Protein AF-A0A1T3W5V3-F1 (afdb_monomer_lite)

Sequence (81 aa):
TGAIYEAWGTLGFERGALGLPTSGEIQEPLWIKQNFQHGTLNFDRETGAVTRVIDGVPLELPRPDQSPVQLERFTPISNQA

Foldseek 3Di:
DDLQVVVCVVQPHLVGPQHHWPDDWDDDPQWIWTHGPFWIWIQGNVVRWIWTAGPNDIDIDDDPVPPPPCVDDPPPPDDDD

Radius of gyration: 17.58 Å; chains: 1; bounding box: 51×38×38 Å

Organism: NCBI:txid1801

Structure (mmCIF, N/CA/C/O backbone):
data_AF-A0A1T3W5V3-F1
#
_entry.id   AF-A0A1T3W5V3-F1
#
loop_
_atom_site.group_PDB
_atom_site.id
_atom_site.type_symbol
_atom_site.label_atom_id
_atom_site.label_alt_id
_atom_site.label_comp_id
_atom_site.label_asym_id
_atom_site.label_entity_id
_atom_site.label_seq_id
_atom_site.pdbx_PDB_ins_code
_atom_site.Cartn_x
_atom_site.Cartn_y
_atom_site.Cartn_z
_atom_site.occupancy
_atom_site.B_iso_or_equiv
_atom_site.auth_seq_id
_atom_site.auth_comp_id
_atom_site.auth_asym_id
_atom_site.auth_atom_id
_atom_site.pdbx_PDB_model_num
ATOM 1 N N . THR A 1 1 ? 0.118 -14.329 11.649 1.00 59.97 1 THR A N 1
ATOM 2 C CA . THR A 1 1 ? 0.526 -13.638 10.405 1.00 59.97 1 THR A CA 1
ATOM 3 C C . THR A 1 1 ? -0.312 -12.384 10.256 1.00 59.97 1 THR A C 1
ATOM 5 O O . THR A 1 1 ? -1.388 -12.347 10.837 1.00 59.97 1 THR A O 1
ATOM 8 N N . GLY A 1 2 ? 0.211 -11.333 9.614 1.00 88.25 2 GLY A N 1
ATOM 9 C CA . GLY A 1 2 ? -0.485 -10.046 9.447 1.00 88.25 2 GLY A CA 1
ATOM 10 C C . GLY A 1 2 ? -1.158 -9.913 8.077 1.00 88.25 2 GLY A C 1
ATOM 11 O O . GLY A 1 2 ? -0.731 -10.566 7.125 1.00 88.25 2 GLY A O 1
ATOM 12 N N . ALA A 1 3 ? -2.166 -9.040 7.970 1.00 92.50 3 ALA A N 1
ATOM 13 C CA . ALA A 1 3 ? -2.971 -8.856 6.755 1.00 92.50 3 ALA A CA 1
ATOM 14 C C . ALA A 1 3 ? -2.131 -8.505 5.510 1.00 92.50 3 ALA A C 1
ATOM 16 O O . ALA A 1 3 ? -2.419 -8.973 4.410 1.00 92.50 3 ALA A O 1
ATOM 17 N N . ILE A 1 4 ? -1.052 -7.730 5.678 1.00 9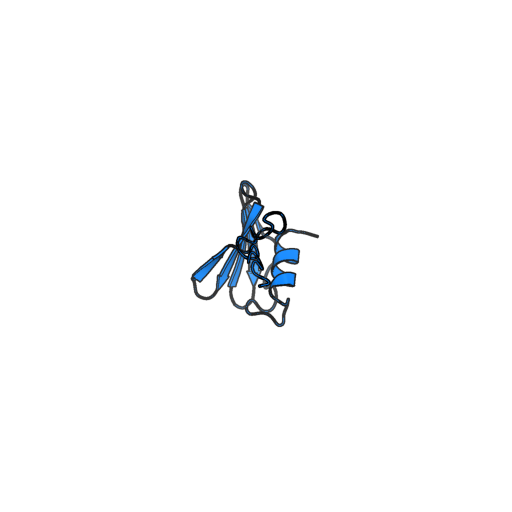6.06 4 ILE A N 1
ATOM 18 C CA . ILE A 1 4 ? -0.128 -7.389 4.586 1.00 96.06 4 ILE A CA 1
ATOM 19 C C . ILE A 1 4 ? 0.635 -8.623 4.092 1.00 96.06 4 ILE A C 1
ATOM 21 O O . ILE A 1 4 ? 0.769 -8.814 2.885 1.00 96.06 4 ILE A O 1
ATOM 25 N N . TYR A 1 5 ? 1.116 -9.475 5.001 1.00 95.50 5 TYR A N 1
ATOM 26 C CA . TYR A 1 5 ? 1.838 -10.695 4.634 1.00 95.50 5 TYR A CA 1
ATOM 27 C C . TYR A 1 5 ? 0.935 -11.679 3.881 1.00 95.50 5 TYR A C 1
ATOM 29 O O . TYR A 1 5 ? 1.344 -12.261 2.878 1.00 95.50 5 TYR A O 1
ATOM 37 N N . GLU A 1 6 ? -0.310 -11.834 4.333 1.00 94.44 6 GLU A N 1
ATOM 38 C CA . GLU A 1 6 ? -1.303 -12.688 3.675 1.00 94.44 6 GLU A CA 1
ATOM 39 C C . GLU A 1 6 ? -1.640 -12.166 2.275 1.00 94.44 6 GLU A C 1
ATOM 41 O O . GLU A 1 6 ? -1.578 -12.921 1.303 1.00 94.44 6 GLU A O 1
ATOM 46 N N . ALA A 1 7 ? -1.883 -10.859 2.146 1.00 95.12 7 ALA A N 1
ATOM 47 C CA . ALA A 1 7 ? -2.073 -10.202 0.859 1.00 95.12 7 ALA A CA 1
ATOM 48 C C . ALA A 1 7 ? -0.870 -10.394 -0.078 1.00 95.12 7 ALA A C 1
ATOM 50 O O . ALA A 1 7 ? -1.045 -10.775 -1.236 1.00 95.12 7 ALA A O 1
ATOM 51 N N . TRP A 1 8 ? 0.356 -10.197 0.412 1.00 96.94 8 TRP A N 1
ATOM 52 C CA . TRP A 1 8 ? 1.573 -10.422 -0.371 1.00 96.94 8 TRP A CA 1
ATOM 53 C C . TRP A 1 8 ? 1.690 -11.875 -0.855 1.00 96.94 8 TRP A C 1
ATOM 55 O O . TRP A 1 8 ? 2.071 -12.111 -2.004 1.00 96.94 8 TRP A O 1
ATOM 65 N N . GLY A 1 9 ? 1.263 -12.841 -0.038 1.00 95.50 9 GLY A N 1
ATOM 66 C CA . GLY A 1 9 ? 1.176 -14.246 -0.430 1.00 95.50 9 GLY A CA 1
ATOM 67 C C . GLY A 1 9 ? 0.210 -14.499 -1.584 1.00 95.50 9 GLY A C 1
ATOM 68 O O . GLY A 1 9 ? 0.578 -15.168 -2.550 1.00 95.50 9 GLY A O 1
ATOM 69 N N . THR A 1 10 ? -0.983 -13.895 -1.557 1.00 94.19 10 THR A N 1
ATOM 70 C CA . THR A 1 10 ? -1.939 -13.998 -2.682 1.00 94.19 10 THR A CA 1
ATOM 71 C C . THR A 1 10 ? -1.418 -13.363 -3.974 1.00 94.19 10 THR A C 1
ATOM 73 O O . THR A 1 10 ? -1.816 -13.760 -5.067 1.00 94.19 10 THR A O 1
ATOM 76 N N . LEU A 1 11 ? -0.494 -12.404 -3.859 1.00 95.56 11 LEU A N 1
ATOM 77 C CA . LEU A 1 11 ? 0.140 -11.718 -4.984 1.00 95.56 11 LEU A CA 1
ATOM 78 C C . LEU A 1 11 ? 1.396 -12.430 -5.513 1.00 95.56 11 LEU A C 1
ATOM 80 O O . LEU A 1 11 ? 2.003 -11.938 -6.465 1.00 95.56 11 LEU A O 1
ATOM 84 N N . GLY A 1 12 ? 1.777 -13.576 -4.940 1.00 96.88 12 GLY A N 1
ATOM 85 C CA . GLY A 1 12 ? 2.900 -14.391 -5.409 1.00 96.88 12 GLY A CA 1
ATOM 86 C C . GLY A 1 12 ? 4.245 -14.108 -4.733 1.00 96.88 12 GLY A C 1
ATOM 87 O O . GLY A 1 12 ? 5.281 -14.462 -5.300 1.00 96.88 12 GLY A O 1
ATOM 88 N N . PHE A 1 13 ? 4.248 -13.499 -3.542 1.00 97.44 13 PHE A N 1
ATOM 89 C CA . PHE A 1 13 ? 5.456 -13.204 -2.758 1.00 97.44 13 PHE A CA 1
ATOM 90 C C . PHE A 1 13 ? 6.531 -12.454 -3.573 1.00 97.44 13 PHE A C 1
ATOM 92 O O . PHE A 1 13 ? 6.200 -11.578 -4.376 1.00 97.44 13 PHE A O 1
ATOM 99 N N . GLU A 1 14 ? 7.821 -12.773 -3.391 1.00 97.25 14 GLU A N 1
ATOM 100 C CA . GLU A 1 14 ? 8.924 -12.102 -4.091 1.00 97.25 14 GLU A CA 1
ATOM 101 C C . GLU A 1 14 ? 8.908 -12.287 -5.612 1.00 97.25 14 GLU A C 1
ATOM 103 O O . GLU A 1 14 ? 9.554 -11.533 -6.335 1.00 97.25 14 GLU A O 1
ATOM 108 N N . ARG A 1 15 ? 8.165 -13.283 -6.104 1.00 97.38 15 ARG A N 1
ATOM 109 C CA . ARG A 1 15 ? 7.989 -13.554 -7.536 1.00 97.38 15 ARG A CA 1
ATOM 110 C C . ARG A 1 15 ? 6.848 -12.736 -8.146 1.00 97.38 15 ARG A C 1
ATOM 112 O O . ARG A 1 15 ? 6.672 -12.760 -9.363 1.00 97.38 15 ARG A O 1
ATOM 119 N N . GLY A 1 16 ? 6.053 -12.071 -7.309 1.00 96.38 16 GLY A N 1
ATOM 120 C CA . GLY A 1 16 ? 4.925 -11.238 -7.696 1.00 96.38 16 GLY A CA 1
ATOM 121 C C . GLY A 1 16 ? 5.326 -9.829 -8.124 1.00 96.38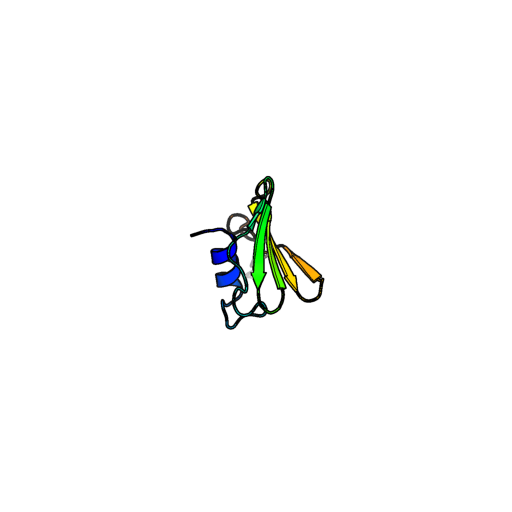 16 GLY A C 1
ATOM 122 O O . GLY A 1 16 ? 6.466 -9.400 -7.968 1.00 96.38 16 GLY A O 1
ATOM 123 N N . ALA A 1 17 ? 4.344 -9.065 -8.605 1.00 96.75 17 ALA A N 1
ATOM 124 C CA . ALA A 1 17 ? 4.556 -7.720 -9.147 1.00 96.75 17 ALA A CA 1
ATOM 125 C C . ALA A 1 17 ? 5.125 -6.700 -8.138 1.00 96.75 17 ALA A C 1
ATOM 127 O O . ALA A 1 17 ? 5.649 -5.674 -8.550 1.00 96.75 17 ALA A O 1
ATOM 128 N N . LEU A 1 18 ? 5.021 -6.960 -6.829 1.00 98.00 18 LEU A N 1
ATOM 129 C CA . LEU A 1 18 ? 5.586 -6.094 -5.788 1.00 98.00 18 LEU A CA 1
ATOM 130 C C . LEU A 1 18 ? 7.095 -6.306 -5.575 1.00 98.00 18 LEU A C 1
ATOM 132 O O . LEU A 1 18 ? 7.781 -5.366 -5.173 1.00 98.00 18 LEU A O 1
ATOM 136 N N . GLY A 1 19 ? 7.611 -7.511 -5.840 1.00 98.12 19 GLY A N 1
ATOM 137 C CA . GLY A 1 19 ? 8.967 -7.917 -5.467 1.00 98.12 19 GLY A CA 1
ATOM 138 C C . GLY A 1 19 ? 9.141 -8.125 -3.956 1.00 98.12 19 GLY A C 1
ATOM 139 O O . GLY A 1 19 ? 8.200 -8.485 -3.242 1.00 98.12 19 GLY A O 1
ATOM 140 N N . LEU A 1 20 ? 10.366 -7.919 -3.470 1.00 98.31 20 LEU A N 1
ATOM 141 C CA . LEU A 1 20 ? 10.736 -8.058 -2.058 1.00 98.31 20 LEU A CA 1
ATOM 142 C C . LEU A 1 20 ? 10.281 -6.854 -1.211 1.00 98.31 20 LEU A C 1
ATOM 144 O O . LEU A 1 20 ? 10.232 -5.729 -1.722 1.00 98.31 20 LEU A O 1
ATOM 148 N N . PRO A 1 21 ? 10.009 -7.047 0.093 1.00 98.19 21 PRO A N 1
ATOM 149 C CA . PRO A 1 21 ? 9.804 -5.938 1.016 1.00 98.19 21 PRO A CA 1
ATOM 150 C C . PRO A 1 21 ? 11.095 -5.124 1.173 1.00 98.19 21 PRO A C 1
ATOM 152 O O . PRO A 1 21 ? 12.184 -5.672 1.339 1.00 98.19 21 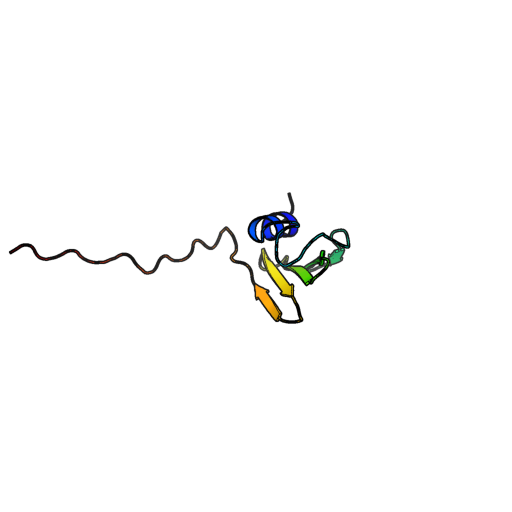PRO A O 1
ATOM 155 N N . THR A 1 22 ? 10.968 -3.800 1.144 1.00 98.50 22 THR A N 1
ATOM 156 C CA . THR A 1 22 ? 12.072 -2.846 1.357 1.00 98.50 22 THR A CA 1
ATOM 157 C C . THR A 1 22 ? 12.011 -2.190 2.735 1.00 98.50 22 THR A C 1
ATOM 159 O O . THR A 1 22 ? 12.946 -1.503 3.141 1.00 98.50 22 THR A O 1
ATOM 162 N N . SER A 1 23 ? 10.930 -2.427 3.483 1.00 97.88 23 SER A N 1
ATOM 163 C CA . SER A 1 23 ? 10.766 -2.016 4.875 1.00 97.88 23 SER A CA 1
ATOM 164 C C . SER A 1 23 ? 10.033 -3.083 5.690 1.00 97.88 23 SER A C 1
ATOM 166 O O . SER A 1 23 ? 9.378 -3.974 5.144 1.00 97.88 23 SER A O 1
ATOM 168 N N . GLY A 1 24 ? 10.078 -2.954 7.017 1.00 96.81 24 GLY A N 1
ATOM 169 C CA . GLY A 1 24 ? 9.070 -3.571 7.880 1.00 96.81 24 GLY A CA 1
ATOM 170 C C . GLY A 1 24 ? 7.692 -2.916 7.710 1.00 96.81 24 GLY A C 1
ATOM 171 O O . GLY A 1 24 ? 7.537 -1.957 6.943 1.00 96.81 24 GLY A O 1
ATOM 172 N N . GLU A 1 25 ? 6.704 -3.428 8.442 1.00 96.94 25 GLU A N 1
ATOM 173 C CA . GLU A 1 25 ? 5.400 -2.779 8.588 1.00 96.94 25 GLU A CA 1
ATOM 174 C C . GLU A 1 25 ? 5.546 -1.468 9.376 1.00 96.94 25 GLU A C 1
ATOM 176 O O . GLU A 1 25 ? 6.127 -1.426 10.462 1.00 96.94 25 GLU A O 1
ATOM 181 N N . ILE A 1 26 ? 5.005 -0.394 8.817 1.00 97.69 26 ILE A N 1
ATOM 182 C CA . ILE A 1 26 ? 4.918 0.934 9.410 1.00 97.69 26 ILE A CA 1
ATOM 183 C C . ILE A 1 26 ? 3.519 1.059 10.004 1.00 97.69 26 ILE A C 1
ATOM 185 O O . ILE A 1 26 ? 2.520 0.942 9.290 1.00 97.69 26 ILE A O 1
ATOM 189 N N . GLN A 1 27 ? 3.465 1.250 11.319 1.00 97.06 27 GLN A N 1
ATOM 190 C CA . GLN A 1 27 ? 2.227 1.294 12.088 1.00 97.06 27 GLN A CA 1
ATOM 191 C C . GLN A 1 27 ? 1.716 2.732 12.188 1.00 97.06 27 GLN A C 1
ATOM 193 O O . GLN A 1 27 ? 2.334 3.555 12.857 1.00 97.06 27 GLN A O 1
ATOM 198 N N . GLU A 1 28 ? 0.563 3.004 11.586 1.00 95.25 28 GLU A N 1
ATOM 199 C CA . GLU A 1 28 ? -0.171 4.262 11.724 1.00 95.25 28 GLU A CA 1
ATOM 200 C C . GLU A 1 28 ? -1.471 4.025 12.519 1.00 95.25 28 GLU A C 1
ATOM 202 O O . GLU A 1 28 ? -1.911 2.879 12.676 1.00 95.25 28 GLU A O 1
ATOM 20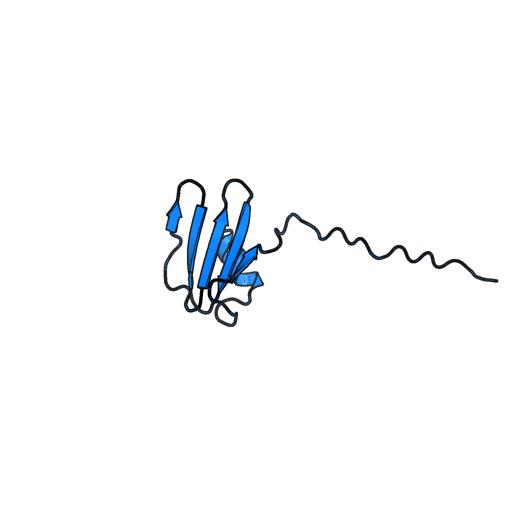7 N N . PRO A 1 29 ? -2.123 5.077 13.048 1.00 96.19 29 PRO A N 1
ATOM 208 C CA . PRO A 1 29 ? -3.341 4.910 13.843 1.00 96.19 29 PRO A CA 1
ATOM 209 C C . PRO A 1 29 ? -4.464 4.173 13.101 1.00 96.19 29 PRO A C 1
ATOM 211 O O . PRO A 1 29 ? -5.070 3.259 13.663 1.00 96.19 29 PRO A O 1
ATOM 214 N N . LEU A 1 30 ? -4.703 4.541 11.838 1.00 95.69 30 LEU A N 1
ATOM 215 C CA . LEU A 1 30 ? -5.784 3.997 11.006 1.00 95.69 30 LEU A CA 1
ATOM 216 C C . LEU A 1 30 ? -5.297 2.996 9.948 1.00 95.69 30 LEU A C 1
ATOM 218 O O . LEU A 1 30 ? -6.100 2.247 9.403 1.00 95.69 30 LEU A O 1
ATOM 222 N N . TRP A 1 31 ? -3.992 2.946 9.672 1.00 96.56 31 TRP A N 1
ATOM 223 C CA . TRP A 1 31 ? -3.443 2.144 8.579 1.00 96.56 31 TRP A CA 1
ATOM 224 C C . TRP A 1 31 ? -2.196 1.386 9.024 1.00 96.56 31 TRP A C 1
ATOM 226 O O . TRP A 1 31 ? -1.513 1.758 9.974 1.00 96.56 31 TRP A O 1
ATOM 236 N N . ILE A 1 32 ? -1.869 0.320 8.311 1.00 97.69 32 ILE A N 1
ATOM 237 C CA . ILE A 1 32 ? -0.550 -0.309 8.353 1.00 97.69 32 ILE A CA 1
ATOM 238 C C . ILE A 1 32 ? -0.012 -0.275 6.933 1.00 97.69 32 ILE A C 1
ATOM 240 O O . ILE A 1 32 ? -0.726 -0.629 5.999 1.00 97.69 32 ILE A O 1
ATOM 244 N N . LYS A 1 33 ? 1.233 0.152 6.749 1.00 97.75 33 LYS A N 1
ATOM 245 C CA . LYS A 1 33 ? 1.854 0.251 5.425 1.00 97.75 33 LYS A CA 1
ATOM 246 C C . LYS A 1 33 ? 3.136 -0.559 5.364 1.00 97.75 33 LYS A C 1
ATOM 248 O O . LYS A 1 33 ? 3.931 -0.520 6.293 1.00 97.75 33 LYS A O 1
ATOM 253 N N . GLN A 1 34 ? 3.398 -1.218 4.243 1.00 98.50 34 GLN A N 1
ATOM 254 C CA . GLN A 1 34 ? 4.706 -1.803 3.954 1.00 98.50 34 GLN A CA 1
ATOM 255 C C . GLN A 1 34 ? 5.163 -1.428 2.546 1.00 98.50 34 GLN A C 1
ATOM 257 O O . GLN A 1 34 ? 4.373 -1.447 1.597 1.00 98.50 34 GLN A O 1
ATOM 262 N N . ASN A 1 35 ? 6.444 -1.078 2.419 1.00 98.44 35 ASN A N 1
ATOM 263 C CA . ASN A 1 35 ? 7.062 -0.773 1.136 1.00 98.44 35 ASN A CA 1
ATOM 264 C C . ASN A 1 35 ? 7.684 -2.033 0.529 1.00 98.44 35 ASN A C 1
ATOM 266 O O . ASN A 1 35 ? 8.277 -2.855 1.231 1.00 98.44 35 ASN A O 1
ATOM 270 N N . PHE A 1 36 ? 7.569 -2.144 -0.788 1.00 98.62 36 PHE A N 1
ATOM 271 C CA . PHE A 1 36 ? 8.146 -3.193 -1.617 1.00 98.62 36 PHE A CA 1
ATOM 272 C C . PHE A 1 36 ? 8.964 -2.563 -2.748 1.00 98.62 36 PHE A C 1
ATOM 274 O O . PHE A 1 36 ? 8.893 -1.355 -2.977 1.00 98.62 36 PHE A O 1
ATOM 281 N N . GLN A 1 37 ? 9.747 -3.371 -3.463 1.00 98.38 37 GLN A N 1
ATOM 282 C CA . GLN A 1 37 ? 10.608 -2.899 -4.557 1.00 98.38 37 GLN A CA 1
ATOM 283 C C . GLN A 1 37 ? 9.849 -2.115 -5.635 1.00 98.38 37 GLN A C 1
ATOM 285 O O . GLN A 1 37 ? 10.387 -1.152 -6.176 1.00 98.38 37 GLN A O 1
ATOM 290 N N . HIS A 1 38 ? 8.610 -2.509 -5.929 1.00 98.00 38 HIS A N 1
ATOM 291 C CA . HIS A 1 38 ? 7.819 -1.933 -7.021 1.00 98.00 38 HIS A CA 1
ATOM 292 C C . HIS A 1 38 ? 6.499 -1.305 -6.559 1.00 98.00 38 HIS A C 1
ATOM 294 O O . HIS A 1 38 ? 5.643 -0.976 -7.377 1.00 98.00 38 HIS A O 1
ATOM 300 N N . GLY A 1 39 ? 6.295 -1.136 -5.250 1.00 98.06 39 GLY A N 1
ATOM 301 C CA . GLY A 1 39 ? 5.021 -0.628 -4.762 1.00 98.06 39 GLY A CA 1
ATOM 302 C C . GLY A 1 39 ? 4.843 -0.681 -3.256 1.00 98.06 39 GLY A C 1
ATOM 303 O O . GLY A 1 39 ? 5.799 -0.776 -2.490 1.00 98.06 39 GLY A O 1
ATOM 304 N N . THR A 1 40 ? 3.587 -0.602 -2.826 1.00 98.50 40 THR A N 1
ATOM 305 C CA . THR A 1 40 ? 3.210 -0.645 -1.409 1.00 98.50 40 THR A CA 1
ATOM 306 C C . THR A 1 40 ? 1.955 -1.477 -1.196 1.00 98.50 40 THR A C 1
ATOM 308 O O . THR A 1 40 ? 1.104 -1.574 -2.085 1.00 98.50 40 THR A O 1
ATOM 311 N N . LEU A 1 41 ? 1.835 -2.047 0.001 1.00 98.38 41 LEU A N 1
ATOM 312 C CA . LEU A 1 41 ? 0.576 -2.558 0.533 1.00 98.38 41 LEU A CA 1
ATOM 313 C C . LEU A 1 41 ? 0.160 -1.684 1.714 1.00 98.38 41 LEU A C 1
ATOM 315 O O . LEU A 1 41 ? 0.987 -1.376 2.574 1.00 98.38 41 LEU A O 1
ATOM 319 N N . ASN A 1 42 ? -1.111 -1.291 1.738 1.00 98.00 42 ASN A N 1
ATOM 320 C CA . ASN A 1 42 ? -1.705 -0.470 2.787 1.00 98.00 42 ASN A CA 1
ATOM 321 C C . ASN A 1 42 ? -2.929 -1.207 3.327 1.00 98.00 42 ASN A C 1
ATOM 323 O O . ASN A 1 42 ? -3.890 -1.415 2.592 1.00 98.00 42 ASN A O 1
ATOM 327 N N . PHE A 1 43 ? -2.873 -1.634 4.580 1.00 97.00 43 PHE A N 1
ATOM 328 C CA . PHE A 1 43 ? -3.989 -2.228 5.297 1.00 97.00 43 PHE A CA 1
ATOM 329 C C . PHE A 1 43 ? -4.746 -1.139 6.051 1.00 97.00 43 PHE A C 1
ATOM 331 O O . PHE A 1 43 ? -4.154 -0.430 6.861 1.00 97.00 43 PHE A O 1
ATOM 338 N N . ASP A 1 44 ? -6.037 -1.021 5.788 1.00 96.38 44 ASP A N 1
ATOM 339 C CA . ASP A 1 44 ? -6.955 -0.128 6.484 1.00 96.38 44 ASP A CA 1
ATOM 340 C C . ASP A 1 44 ? -7.545 -0.861 7.700 1.00 96.38 44 ASP A C 1
ATOM 342 O O . ASP A 1 44 ? -8.110 -1.949 7.574 1.00 96.38 44 ASP A O 1
ATOM 346 N N . ARG A 1 45 ? -7.389 -0.287 8.896 1.00 94.00 45 ARG A N 1
ATOM 347 C CA . ARG A 1 45 ? -7.827 -0.908 10.156 1.00 94.00 45 ARG A CA 1
ATOM 348 C C . ARG A 1 45 ? -9.327 -0.775 10.407 1.00 94.00 45 ARG A C 1
ATOM 350 O O . ARG A 1 45 ? -9.861 -1.554 11.191 1.00 94.00 45 ARG A O 1
ATOM 357 N N . GLU A 1 46 ? -9.987 0.200 9.790 1.00 94.19 46 GLU A N 1
ATOM 358 C CA . GLU A 1 46 ? -11.428 0.413 9.935 1.00 94.19 46 GLU A CA 1
ATOM 359 C C . GLU A 1 46 ? -12.209 -0.566 9.058 1.00 94.19 46 GLU A C 1
ATOM 361 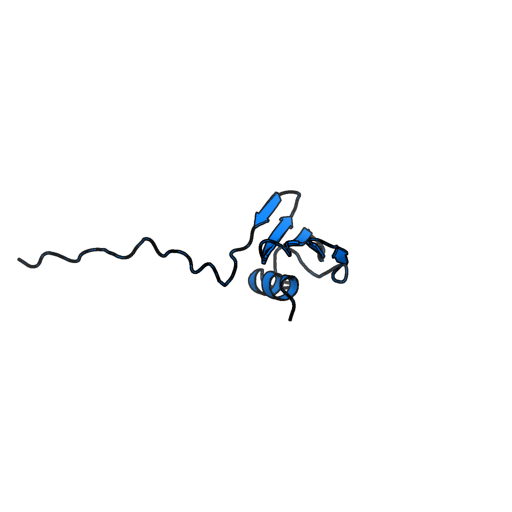O O . GLU A 1 46 ? -13.187 -1.168 9.498 1.00 94.19 46 GLU A O 1
ATOM 366 N N . THR A 1 47 ? -11.760 -0.755 7.818 1.00 92.56 47 THR A N 1
ATOM 367 C CA . THR A 1 47 ? -12.449 -1.593 6.828 1.00 92.56 47 THR A CA 1
ATOM 368 C C . THR A 1 47 ? -11.872 -3.002 6.726 1.00 92.56 47 THR A C 1
ATOM 370 O O . THR A 1 47 ? -12.535 -3.910 6.221 1.00 92.56 47 THR A O 1
ATOM 373 N N . GLY A 1 48 ? -10.635 -3.218 7.172 1.00 92.44 48 GLY A N 1
ATOM 374 C CA . GLY A 1 48 ? -9.909 -4.467 6.957 1.00 92.44 48 GLY A CA 1
ATOM 375 C C . GLY A 1 48 ? -9.481 -4.687 5.499 1.00 92.44 48 GLY A C 1
ATOM 376 O O . GLY A 1 48 ? -9.107 -5.803 5.136 1.00 92.44 48 GLY A O 1
ATOM 377 N N . ALA A 1 49 ? -9.579 -3.667 4.643 1.00 94.94 49 ALA A N 1
ATOM 378 C CA . ALA A 1 49 ? -9.166 -3.745 3.249 1.00 94.94 49 ALA A CA 1
ATOM 379 C C . ALA A 1 49 ? -7.641 -3.649 3.115 1.00 94.94 49 ALA A C 1
ATOM 381 O O . ALA A 1 49 ? -6.976 -2.944 3.874 1.00 94.94 49 ALA A O 1
ATOM 382 N N . VAL A 1 50 ? -7.077 -4.331 2.115 1.00 96.62 50 VAL A N 1
ATOM 383 C CA . VAL A 1 50 ? -5.671 -4.159 1.729 1.00 96.62 50 VAL A CA 1
ATOM 384 C C . VAL A 1 50 ? -5.619 -3.550 0.338 1.00 96.62 50 VAL A C 1
ATOM 386 O O . VAL A 1 50 ? -6.082 -4.151 -0.624 1.00 96.62 50 VAL A O 1
ATOM 389 N N . THR A 1 51 ? -5.012 -2.375 0.216 1.00 97.94 51 THR A N 1
ATOM 390 C CA . THR A 1 51 ? -4.798 -1.696 -1.064 1.00 97.94 51 THR A CA 1
ATOM 391 C C . THR A 1 51 ? -3.361 -1.869 -1.526 1.00 97.94 51 THR A C 1
ATOM 393 O O . THR A 1 51 ? -2.416 -1.457 -0.846 1.00 97.94 51 THR A O 1
ATOM 396 N N . ARG A 1 52 ? -3.196 -2.434 -2.721 1.00 97.81 52 ARG A N 1
ATOM 397 C CA . ARG A 1 52 ? -1.930 -2.504 -3.447 1.00 97.81 52 ARG A CA 1
ATOM 398 C C . ARG A 1 52 ? -1.754 -1.267 -4.310 1.00 97.81 52 ARG A C 1
ATOM 400 O O . ARG A 1 52 ? -2.632 -0.960 -5.102 1.00 97.81 52 ARG A O 1
ATOM 407 N N . VAL A 1 53 ? -0.597 -0.621 -4.235 1.00 98.19 53 VAL A N 1
ATOM 408 C CA . VAL A 1 53 ? -0.241 0.493 -5.125 1.00 98.19 53 VAL A CA 1
ATOM 409 C C . VAL A 1 53 ? 1.035 0.146 -5.881 1.00 98.19 53 VAL A C 1
ATOM 411 O O . VAL A 1 53 ? 2.065 -0.065 -5.246 1.00 98.19 53 VAL A O 1
ATOM 414 N N . ILE A 1 54 ? 0.967 0.093 -7.213 1.00 96.75 54 ILE A N 1
ATOM 415 C CA . ILE A 1 54 ? 2.106 -0.108 -8.132 1.00 96.75 54 ILE A CA 1
ATOM 416 C C . ILE A 1 54 ? 2.016 0.977 -9.203 1.00 96.75 54 ILE A C 1
ATOM 418 O O . ILE A 1 54 ? 0.924 1.221 -9.709 1.00 96.75 54 ILE A O 1
ATOM 422 N N . ASP A 1 55 ? 3.122 1.662 -9.503 1.00 93.31 55 ASP A N 1
ATOM 423 C CA . ASP A 1 55 ? 3.170 2.765 -10.483 1.00 93.31 55 ASP A CA 1
ATOM 424 C C . ASP A 1 55 ? 2.093 3.851 -10.263 1.00 93.31 55 ASP A C 1
ATOM 426 O O . ASP A 1 55 ? 1.573 4.455 -11.198 1.00 93.31 55 ASP A O 1
ATOM 430 N N . GLY A 1 56 ? 1.714 4.086 -9.001 1.00 91.25 56 GLY A N 1
ATOM 431 C CA . GLY A 1 56 ? 0.658 5.035 -8.631 1.00 91.25 56 GLY A CA 1
ATOM 432 C C . GLY A 1 56 ? -0.774 4.539 -8.864 1.00 91.25 56 GLY A C 1
ATOM 433 O O . GLY A 1 56 ? -1.712 5.286 -8.602 1.00 91.25 56 GLY A O 1
ATOM 434 N N . VAL A 1 57 ? -0.964 3.293 -9.305 1.00 96.25 57 VAL A N 1
ATOM 435 C CA . VAL A 1 57 ? -2.278 2.680 -9.526 1.00 96.25 57 VAL A CA 1
ATOM 436 C C . VAL A 1 57 ? -2.710 1.898 -8.279 1.00 96.25 57 VAL A C 1
ATOM 438 O O . VAL A 1 57 ? -2.109 0.856 -7.983 1.00 96.25 57 VAL A O 1
ATOM 441 N N . PRO A 1 58 ? -3.734 2.363 -7.536 1.00 96.81 58 PRO A N 1
ATOM 442 C CA . PRO A 1 58 ? -4.293 1.620 -6.416 1.00 96.81 58 PRO A CA 1
ATOM 443 C C . PRO A 1 58 ? -5.227 0.499 -6.898 1.00 96.81 58 PRO A C 1
ATOM 445 O O . PRO A 1 58 ? -6.051 0.693 -7.790 1.00 96.81 58 PRO A O 1
ATOM 448 N N . LEU A 1 59 ? -5.119 -0.670 -6.273 1.00 95.94 59 LEU A N 1
ATOM 449 C CA . LEU A 1 59 ? -6.033 -1.799 -6.405 1.00 95.94 59 LEU A CA 1
ATOM 450 C C . LEU A 1 59 ? -6.341 -2.345 -5.011 1.00 95.94 59 LEU A C 1
ATOM 452 O O . LEU A 1 59 ? -5.446 -2.860 -4.338 1.00 95.94 59 LEU A O 1
ATOM 456 N N . GLU A 1 60 ? -7.599 -2.257 -4.594 1.00 95.06 60 GLU A N 1
ATOM 457 C CA . GLU A 1 60 ? -8.079 -2.955 -3.403 1.00 95.06 60 GLU A CA 1
ATOM 458 C C . GLU A 1 60 ? -8.115 -4.465 -3.673 1.00 95.06 60 GLU A C 1
ATOM 460 O O . GLU A 1 60 ? -8.621 -4.921 -4.701 1.00 95.06 60 GLU A O 1
ATOM 465 N N . LEU A 1 61 ? -7.521 -5.242 -2.774 1.00 91.88 61 LEU A N 1
ATOM 466 C CA . LEU A 1 61 ? -7.488 -6.694 -2.862 1.00 91.88 61 LEU A CA 1
ATOM 467 C C . LEU A 1 61 ? -8.773 -7.280 -2.265 1.00 91.88 61 LEU A C 1
ATOM 469 O O . LEU A 1 61 ? -9.261 -6.770 -1.252 1.00 91.88 61 LEU A O 1
ATOM 473 N N . PRO A 1 62 ? -9.310 -8.368 -2.849 1.00 82.50 62 PRO A N 1
ATOM 474 C CA . PRO A 1 62 ? -10.504 -9.009 -2.323 1.00 82.50 62 PRO A CA 1
ATOM 475 C C . PRO A 1 62 ? -10.242 -9.482 -0.894 1.00 82.50 62 PRO A C 1
ATOM 477 O O . PRO A 1 62 ? -9.287 -10.216 -0.627 1.00 82.50 62 PRO A O 1
ATOM 480 N N . ARG A 1 63 ? -11.102 -9.055 0.032 1.00 75.81 63 ARG A N 1
ATOM 481 C CA . ARG A 1 63 ? -11.045 -9.532 1.413 1.00 75.81 63 ARG A CA 1
ATOM 482 C C . ARG A 1 63 ? -11.437 -11.012 1.432 1.00 75.81 63 ARG A C 1
ATOM 484 O O . ARG A 1 63 ? -12.431 -11.361 0.798 1.00 75.81 63 ARG A O 1
ATOM 491 N N . PRO A 1 64 ? -10.732 -11.874 2.183 1.00 65.19 64 PRO A N 1
ATOM 492 C CA . PRO A 1 64 ? -11.060 -13.299 2.250 1.00 65.19 64 PRO A CA 1
ATOM 493 C C . PRO A 1 64 ? -12.483 -13.577 2.775 1.00 65.19 64 PRO A C 1
ATOM 495 O O . PRO A 1 64 ? -13.059 -14.603 2.435 1.00 65.19 64 PRO A O 1
ATOM 498 N N . ASP A 1 65 ? -13.068 -12.655 3.549 1.00 64.38 65 ASP A N 1
ATOM 499 C CA . ASP A 1 65 ? -14.451 -12.748 4.048 1.00 64.38 65 ASP A CA 1
ATOM 500 C C . ASP A 1 65 ? -15.511 -12.393 2.985 1.00 64.38 65 ASP A C 1
ATOM 502 O O . ASP A 1 65 ? -16.648 -12.862 3.029 1.00 64.38 65 ASP A O 1
ATOM 506 N N . GLN A 1 66 ? -15.130 -11.631 1.954 1.00 54.06 66 GLN A N 1
ATOM 507 C CA . GLN A 1 66 ? -15.988 -11.385 0.803 1.00 54.06 66 GLN A CA 1
ATOM 508 C C . GLN A 1 66 ? -15.852 -12.553 -0.163 1.00 54.06 66 GLN A C 1
ATOM 510 O O . GLN A 1 66 ? -15.177 -12.480 -1.188 1.00 54.06 66 GLN A O 1
ATOM 515 N N . SER A 1 67 ? -16.531 -13.647 0.185 1.00 55.62 67 SER A N 1
ATOM 516 C CA . SER A 1 67 ? -16.903 -14.671 -0.787 1.00 55.62 67 SER A CA 1
ATOM 517 C C . SER A 1 67 ? -17.418 -13.937 -2.029 1.00 55.62 67 SER A C 1
ATOM 519 O O . SER A 1 67 ? -18.341 -13.127 -1.876 1.00 55.62 67 SER A O 1
ATOM 521 N N . PRO A 1 68 ? -16.844 -14.135 -3.232 1.00 55.56 68 PRO A N 1
ATOM 522 C CA . PRO A 1 68 ? -17.440 -13.563 -4.424 1.00 55.56 68 PRO A CA 1
ATOM 523 C C . PRO A 1 68 ? -18.888 -14.034 -4.415 1.00 55.56 68 PRO A C 1
ATOM 525 O O . PRO A 1 68 ? -19.140 -15.238 -4.335 1.00 55.56 68 PRO A O 1
ATOM 528 N N . VAL A 1 69 ? -19.840 -13.099 -4.410 1.00 54.59 69 VAL A N 1
ATOM 529 C CA . VAL A 1 69 ? -21.232 -13.436 -4.685 1.00 54.59 69 VAL A CA 1
ATOM 530 C C . VAL A 1 69 ? -21.179 -14.067 -6.067 1.00 54.59 69 VAL A C 1
ATOM 532 O O . VAL A 1 69 ? -21.043 -13.364 -7.066 1.00 54.59 69 VAL A O 1
ATOM 535 N N . GLN A 1 70 ? -21.146 -15.397 -6.129 1.00 56.00 70 GLN A N 1
ATOM 536 C CA . GLN A 1 70 ? -21.111 -16.128 -7.379 1.00 56.00 70 GLN A CA 1
ATOM 537 C C . GLN A 1 70 ? -22.511 -15.989 -7.965 1.00 56.00 70 GLN A C 1
ATOM 539 O O . GLN A 1 70 ? -23.370 -16.845 -7.785 1.00 56.00 70 GLN A O 1
ATOM 544 N N . LEU A 1 71 ? -22.758 -14.852 -8.615 1.00 59.09 71 LEU A N 1
ATOM 545 C CA . LEU A 1 71 ? -24.049 -14.474 -9.180 1.00 59.09 71 LEU A CA 1
ATOM 546 C C . LEU A 1 71 ? -24.422 -15.347 -10.396 1.00 59.09 71 LEU A C 1
ATOM 548 O O . LEU A 1 71 ? -25.468 -15.152 -11.003 1.00 59.09 71 LEU A O 1
ATOM 552 N N . GLU A 1 72 ? -23.597 -16.333 -10.760 1.00 58.91 72 GLU A N 1
ATOM 553 C CA . GLU A 1 72 ? -23.695 -17.045 -12.030 1.00 58.91 72 GLU A CA 1
ATOM 554 C C . GLU A 1 72 ? -23.455 -18.555 -11.880 1.00 58.91 72 GLU A C 1
ATOM 556 O O . GLU A 1 72 ? -22.404 -19.073 -12.260 1.00 58.91 72 GLU A O 1
ATOM 561 N N . ARG A 1 73 ? -24.451 -19.293 -11.364 1.00 58.66 73 ARG A N 1
ATOM 562 C CA . ARG A 1 73 ? -24.802 -20.623 -11.908 1.00 58.66 73 ARG A CA 1
ATOM 563 C C . ARG A 1 73 ? -26.203 -21.090 -11.500 1.00 58.66 73 ARG A C 1
ATOM 565 O O . ARG A 1 73 ? -26.378 -22.189 -10.988 1.00 58.66 73 ARG A O 1
ATOM 572 N N . PHE A 1 74 ? -27.221 -20.298 -11.811 1.00 54.22 74 PHE A N 1
ATOM 573 C CA . PHE A 1 74 ? -28.538 -20.869 -12.100 1.00 54.22 74 PHE A CA 1
ATOM 574 C C . PHE A 1 74 ? -28.732 -20.861 -13.613 1.00 54.22 74 PHE A C 1
ATOM 576 O O . PHE A 1 74 ? -29.439 -20.026 -14.158 1.00 54.22 74 PHE A O 1
ATOM 583 N N . THR A 1 75 ? -28.091 -21.792 -14.318 1.00 61.28 75 THR A N 1
ATOM 584 C CA . THR A 1 75 ? -28.711 -22.293 -15.547 1.00 61.28 75 THR A CA 1
ATOM 585 C C . THR A 1 75 ? -29.827 -23.234 -15.098 1.00 61.28 75 THR A C 1
ATOM 587 O O . THR A 1 75 ? -29.497 -24.319 -14.608 1.00 61.28 75 THR A O 1
ATOM 590 N N . PRO A 1 76 ? -31.124 -22.892 -15.215 1.00 56.84 76 PRO A N 1
ATOM 591 C CA . PRO A 1 76 ? -32.128 -23.936 -15.210 1.00 56.84 76 PRO A CA 1
ATOM 592 C C . PRO A 1 76 ? -31.878 -24.788 -16.458 1.00 56.84 76 PRO A C 1
ATOM 594 O O . PRO A 1 76 ? -32.166 -24.384 -17.581 1.00 56.84 76 PRO A O 1
ATOM 597 N N . ILE A 1 77 ? -31.310 -25.977 -16.272 1.00 56.56 77 ILE A N 1
ATOM 598 C CA . ILE A 1 77 ? -31.525 -27.067 -17.221 1.00 56.56 77 ILE A CA 1
ATOM 599 C C . ILE A 1 77 ? -33.008 -27.423 -17.129 1.00 56.56 77 ILE A C 1
ATOM 601 O O . ILE A 1 77 ? -33.415 -28.202 -16.276 1.00 56.56 77 ILE A O 1
ATOM 605 N N . SER A 1 78 ? -33.821 -26.816 -17.989 1.00 53.16 78 SER A N 1
ATOM 606 C CA . SER A 1 78 ? -35.170 -27.293 -18.268 1.00 53.16 78 SER A CA 1
ATOM 607 C C . SER A 1 78 ? -35.426 -27.172 -19.763 1.00 53.16 78 SER A C 1
ATOM 609 O O . SER A 1 78 ? -35.756 -26.109 -20.273 1.00 53.16 78 SER A O 1
ATOM 611 N N . ASN A 1 79 ? -35.205 -28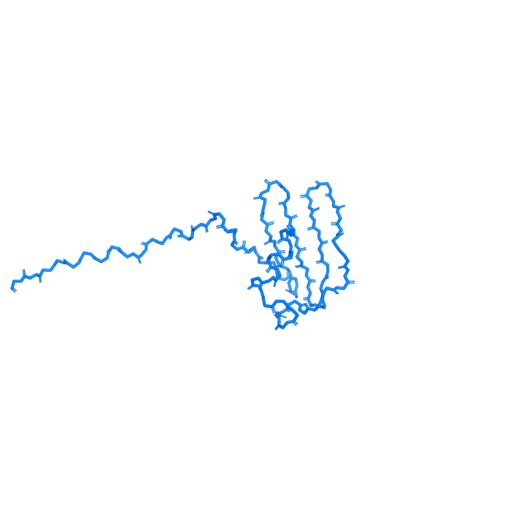.263 -20.489 1.00 44.25 79 ASN A N 1
ATOM 612 C CA . ASN A 1 79 ? -36.329 -29.092 -20.905 1.00 44.25 79 ASN A CA 1
ATOM 613 C C . ASN A 1 79 ? -35.819 -30.354 -21.595 1.00 44.25 79 ASN A C 1
ATOM 615 O O . ASN A 1 79 ? -35.215 -30.316 -22.664 1.00 44.25 79 ASN A O 1
ATOM 619 N N . GLN A 1 80 ? -36.108 -31.477 -20.944 1.00 46.56 80 GLN A N 1
ATOM 620 C CA . GLN A 1 80 ? -36.486 -32.683 -21.655 1.00 46.56 80 GLN A CA 1
ATOM 621 C C . GLN A 1 80 ? -37.850 -32.442 -22.308 1.00 46.56 80 GLN A C 1
ATOM 623 O O . GLN A 1 80 ? -38.772 -32.000 -21.620 1.00 46.56 80 GLN A O 1
ATOM 628 N N . ALA A 1 81 ? -37.949 -32.724 -23.603 1.00 46.47 81 ALA A N 1
ATOM 629 C CA . ALA A 1 81 ? -39.103 -33.317 -24.279 1.00 46.47 81 ALA A CA 1
ATOM 630 C C . ALA A 1 81 ? -38.658 -33.742 -25.682 1.00 46.47 81 ALA A C 1
ATOM 632 O O . ALA A 1 81 ? -38.105 -32.877 -26.398 1.00 46.47 81 ALA A O 1
#

Secondary structure (DSSP, 8-state):
--HHHHHHHHTTGGGSTT-SBSS--EE-SSEEEEEETTEEEEEETTT--EEEEETTEEEEEPPTTS---------------

pLDDT: mean 86.38, std 17.4, range [44.25, 98.62]